Protein AF-A0ABD8B3I4-F1 (afdb_monomer_lite)

Secondary structure (DSSP, 8-state):
-PPEEEEEETTEEEEEETTS-EEEEESSHHHHHHHHHHHHHHHHHHHHHHHHHHHHHHHHSPEEGGG--GGG-SEEEE-SS--SPPEEE-TTSTT--S---EEEEPPPP----------

Sequence (119 aa):
MSKWKYTNNDGKHIINNERGVLIAMVCDEDIAIRIVAERQENERLRKDLEEVQTAYNNLQTPKPIDEWHEDDGYVLWFQIPVWEPPYCGTPLDSDWPGYHTHWTPLPALRQEEEGNQNE

Foldseek 3Di:
DWQWDWDADPQWTFIATPVRHTDDIDNDDVVSVVVNVVVVVVVVVVVVVVVVVVLVCLQVDWDFPVPDDCVLFWWWFAAPVHDDGTDTGDCPDPPRPPRTTTTGRDDDDDDDDPPPPDD

Organism: Paenibacillus amylolyticus (NCBI:txid1451)

pLDDT: mean 91.65, std 10.71, range [47.12, 98.06]

Radius of gyration: 25.12 Å; chains: 1; bounding box: 54×45×65 Å

Structure (mmCIF, N/CA/C/O backbone):
data_AF-A0ABD8B3I4-F1
#
_entry.id   AF-A0ABD8B3I4-F1
#
loop_
_atom_site.group_PDB
_atom_site.id
_atom_site.type_symbol
_atom_site.label_atom_id
_atom_site.label_alt_id
_atom_site.label_comp_id
_atom_site.label_asym_id
_atom_site.label_entity_id
_atom_site.label_seq_id
_atom_site.pdbx_PDB_ins_code
_atom_site.Cartn_x
_atom_site.Cartn_y
_atom_site.Cartn_z
_atom_site.occupancy
_atom_site.B_iso_or_equiv
_atom_site.auth_seq_id
_atom_site.auth_comp_id
_atom_site.auth_asym_id
_atom_site.auth_atom_id
_atom_site.pdbx_PDB_model_num
ATOM 1 N N . MET A 1 1 ? 9.236 6.403 -13.749 1.00 59.59 1 MET A N 1
ATOM 2 C CA . MET A 1 1 ? 10.653 6.481 -14.186 1.00 59.59 1 MET A CA 1
ATOM 3 C C . MET A 1 1 ? 10.693 6.382 -15.705 1.00 59.59 1 MET A C 1
ATOM 5 O O . MET A 1 1 ? 9.790 5.765 -16.252 1.00 59.59 1 MET A O 1
ATOM 9 N N . SER A 1 2 ? 11.668 7.006 -16.380 1.00 73.88 2 SER A N 1
ATOM 10 C CA . SER A 1 2 ? 11.718 6.993 -17.851 1.00 73.88 2 SER A CA 1
ATOM 11 C C . SER A 1 2 ? 12.174 5.651 -18.413 1.00 73.88 2 SER A C 1
ATOM 13 O O . SER A 1 2 ? 13.234 5.156 -18.031 1.00 73.88 2 SER A O 1
ATOM 15 N N . LYS A 1 3 ? 11.434 5.130 -19.396 1.00 88.88 3 LYS A N 1
ATOM 16 C CA . LYS A 1 3 ? 11.743 3.871 -20.086 1.00 88.88 3 LYS A CA 1
ATOM 17 C C . LYS A 1 3 ? 13.053 3.972 -20.870 1.00 88.88 3 LYS A C 1
ATOM 19 O O . LYS A 1 3 ? 13.285 4.967 -21.557 1.00 88.88 3 LYS A O 1
ATOM 24 N N . TRP A 1 4 ? 13.903 2.949 -20.793 1.00 94.25 4 TRP A N 1
ATOM 25 C CA . TRP A 1 4 ? 15.147 2.881 -21.571 1.00 94.25 4 TRP A CA 1
ATOM 26 C C . TRP A 1 4 ? 14.919 2.156 -22.899 1.00 94.25 4 TRP A C 1
ATOM 28 O O . TRP A 1 4 ? 14.138 1.204 -22.975 1.00 94.25 4 TRP A O 1
ATOM 38 N N . LYS A 1 5 ? 15.581 2.630 -23.954 1.00 94.50 5 LYS A N 1
ATOM 39 C CA . LYS A 1 5 ? 15.494 2.105 -25.317 1.00 94.50 5 LYS A CA 1
ATOM 40 C C . LYS A 1 5 ? 16.890 1.939 -25.893 1.00 94.50 5 LYS A C 1
ATOM 42 O O . LYS A 1 5 ? 17.678 2.881 -25.882 1.00 94.50 5 LYS A O 1
ATOM 47 N N . TYR A 1 6 ? 17.153 0.754 -26.419 1.00 95.06 6 TYR A N 1
ATOM 48 C CA . TYR A 1 6 ? 18.359 0.457 -27.173 1.00 95.06 6 TYR A CA 1
ATOM 49 C C . TYR A 1 6 ? 18.161 0.791 -28.660 1.00 95.06 6 TYR A C 1
ATOM 51 O O . TYR A 1 6 ? 17.089 0.559 -29.220 1.00 95.06 6 TYR A O 1
ATOM 59 N N . THR A 1 7 ? 19.201 1.337 -29.283 1.00 94.94 7 THR A N 1
ATOM 60 C CA . THR A 1 7 ? 19.312 1.586 -30.723 1.00 94.94 7 THR A CA 1
ATOM 61 C C . THR A 1 7 ? 20.729 1.270 -31.194 1.00 94.94 7 THR A C 1
ATOM 63 O O . THR A 1 7 ? 21.692 1.666 -30.534 1.00 94.94 7 THR A O 1
ATOM 66 N N . ASN A 1 8 ? 20.860 0.628 -32.354 1.00 93.94 8 ASN A N 1
ATOM 67 C CA . ASN A 1 8 ? 22.133 0.488 -33.059 1.00 93.94 8 ASN A CA 1
ATOM 68 C C . ASN A 1 8 ? 22.254 1.604 -34.105 1.00 93.94 8 ASN A C 1
ATOM 70 O O . ASN A 1 8 ? 21.352 1.769 -34.926 1.00 93.94 8 ASN A O 1
ATOM 74 N N . ASN A 1 9 ? 23.336 2.378 -34.056 1.00 91.12 9 ASN A N 1
ATOM 75 C CA . ASN A 1 9 ? 23.629 3.428 -35.028 1.00 91.12 9 ASN A CA 1
ATOM 76 C C . ASN A 1 9 ? 25.046 3.238 -35.582 1.00 91.12 9 ASN A C 1
ATOM 78 O O . ASN A 1 9 ? 26.019 3.565 -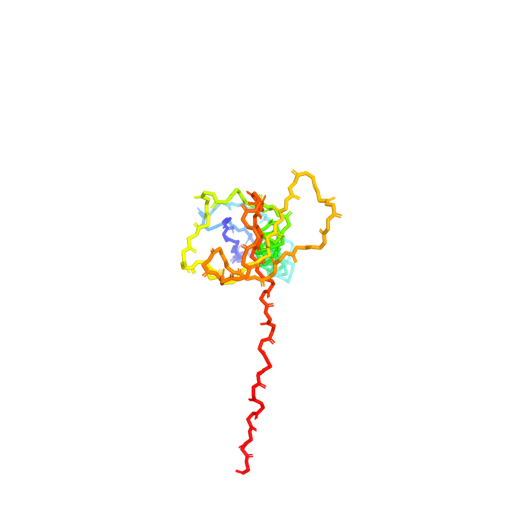34.904 1.00 91.12 9 ASN A O 1
ATOM 82 N N . ASP A 1 10 ? 25.165 2.684 -36.787 1.00 90.12 10 ASP A N 1
ATOM 83 C CA . ASP A 1 10 ? 26.446 2.420 -37.455 1.00 90.12 10 ASP A CA 1
ATOM 84 C C . ASP A 1 10 ? 27.452 1.636 -36.584 1.00 90.12 10 ASP A C 1
ATOM 86 O O . ASP A 1 10 ? 28.625 1.996 -36.468 1.00 90.12 10 ASP A O 1
ATOM 90 N N . GLY A 1 11 ? 26.986 0.574 -35.913 1.00 87.25 11 GLY A N 1
ATOM 91 C CA . GLY A 1 11 ? 27.812 -0.258 -35.026 1.00 87.25 11 GLY A CA 1
ATOM 92 C C . GLY A 1 11 ? 28.018 0.329 -33.627 1.00 87.25 11 GLY A C 1
ATOM 93 O O . GLY A 1 11 ? 28.751 -0.232 -32.817 1.00 87.25 11 GLY A O 1
ATOM 94 N N . LYS A 1 12 ? 27.374 1.460 -33.318 1.00 92.12 12 LYS A N 1
ATOM 95 C CA . LYS A 1 12 ? 27.335 2.043 -31.974 1.00 92.12 12 LYS A CA 1
ATOM 96 C C . LYS A 1 12 ? 26.081 1.572 -31.255 1.00 92.12 12 LYS A C 1
ATOM 98 O O . LYS A 1 12 ? 24.970 1.914 -31.660 1.00 92.12 12 LYS A O 1
ATOM 103 N N . HIS A 1 13 ? 26.258 0.849 -30.155 1.00 95.88 13 HIS A N 1
ATOM 104 C CA . HIS A 1 13 ? 25.152 0.381 -29.326 1.00 95.88 13 HIS A CA 1
ATOM 105 C C . HIS A 1 13 ? 24.796 1.443 -28.287 1.00 95.88 13 HIS A C 1
ATOM 107 O O . HIS A 1 13 ? 25.542 1.688 -27.339 1.00 95.88 13 HIS A O 1
ATOM 113 N N . ILE A 1 14 ? 23.670 2.119 -28.497 1.00 96.31 14 ILE A N 1
ATOM 114 C CA . ILE A 1 14 ? 23.264 3.304 -27.741 1.00 96.31 14 ILE A CA 1
ATOM 115 C C . ILE A 1 14 ? 22.014 2.983 -26.926 1.00 96.31 14 ILE A C 1
ATOM 117 O O . ILE A 1 14 ? 21.044 2.448 -27.456 1.00 96.31 14 ILE A O 1
ATOM 121 N N . ILE A 1 15 ? 22.015 3.362 -25.651 1.00 96.31 15 ILE A N 1
ATOM 122 C CA . ILE A 1 15 ? 20.849 3.310 -24.771 1.00 96.31 15 ILE A CA 1
ATOM 123 C C . ILE A 1 15 ? 20.427 4.742 -24.466 1.00 96.31 15 ILE A C 1
ATOM 125 O O . ILE A 1 15 ? 21.193 5.520 -23.896 1.00 96.31 15 ILE A O 1
ATOM 129 N N . ASN A 1 16 ? 19.189 5.075 -24.811 1.00 95.56 16 ASN A N 1
ATOM 130 C CA . ASN A 1 16 ? 18.568 6.360 -24.517 1.00 95.56 16 ASN A CA 1
ATOM 131 C C . ASN A 1 16 ? 17.396 6.175 -23.553 1.00 95.56 16 ASN A C 1
ATOM 133 O O . ASN A 1 16 ? 16.798 5.100 -23.483 1.00 95.56 16 ASN A O 1
ATOM 137 N N . ASN A 1 17 ? 17.009 7.231 -22.845 1.00 92.94 17 ASN A N 1
ATOM 138 C CA . ASN A 1 17 ? 15.705 7.258 -22.189 1.00 92.94 17 ASN A CA 1
ATOM 139 C C . ASN A 1 17 ? 14.583 7.579 -23.195 1.00 92.94 17 ASN A C 1
ATOM 141 O O . ASN A 1 17 ? 14.821 7.890 -24.362 1.00 92.94 17 ASN A O 1
ATOM 145 N N . GLU A 1 18 ? 13.335 7.539 -22.737 1.00 88.75 18 GLU A N 1
ATOM 146 C CA . GLU A 1 18 ? 12.147 7.797 -23.560 1.00 88.75 18 GLU A CA 1
ATOM 147 C C . GLU A 1 18 ? 12.098 9.194 -24.195 1.00 88.75 18 GLU A C 1
ATOM 149 O O . GLU A 1 18 ? 11.407 9.381 -25.193 1.00 88.75 18 GLU A O 1
ATOM 154 N N . ARG A 1 19 ? 12.858 10.152 -23.648 1.00 91.44 19 ARG A N 1
ATOM 155 C CA . ARG A 1 19 ? 13.002 11.519 -24.168 1.00 91.44 19 ARG A CA 1
ATOM 156 C C . ARG A 1 19 ? 14.126 11.643 -25.203 1.00 91.44 19 ARG A C 1
ATOM 158 O O . ARG A 1 19 ? 14.382 12.745 -25.674 1.00 91.44 19 ARG A O 1
ATOM 165 N N . GLY A 1 20 ? 14.806 10.544 -25.535 1.00 90.12 20 GLY A N 1
ATOM 166 C CA . GLY A 1 20 ? 15.926 10.522 -26.476 1.00 90.12 20 GLY A CA 1
ATOM 167 C C . GLY A 1 20 ? 17.255 11.002 -25.887 1.00 90.12 20 GLY A C 1
ATOM 168 O O . GLY A 1 20 ? 18.187 11.258 -26.641 1.00 90.12 20 GLY A O 1
ATOM 169 N N . VAL A 1 21 ? 17.364 11.139 -24.561 1.00 93.50 21 VAL A N 1
ATOM 170 C CA . VAL A 1 21 ? 18.623 11.521 -23.904 1.00 93.50 21 VAL A CA 1
ATOM 171 C C . VAL A 1 21 ? 19.510 10.291 -23.748 1.00 93.50 21 VAL A C 1
ATOM 173 O O . VAL A 1 21 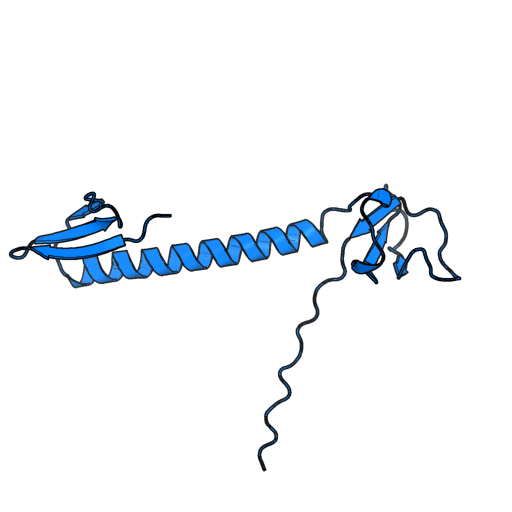? 19.045 9.265 -23.245 1.00 93.50 21 VAL A O 1
ATOM 176 N N . LEU A 1 22 ? 20.782 10.426 -24.128 1.00 94.25 22 LEU A N 1
ATOM 177 C CA . LEU A 1 22 ? 21.801 9.391 -23.979 1.00 94.25 22 LEU A CA 1
ATOM 178 C C . LEU A 1 22 ? 21.983 9.004 -22.508 1.00 94.25 22 LEU A C 1
ATOM 180 O O . LEU A 1 22 ? 22.288 9.848 -21.669 1.00 94.25 22 LEU A O 1
ATOM 184 N N . ILE A 1 23 ? 21.820 7.715 -22.219 1.00 94.44 23 ILE A N 1
ATOM 185 C CA . ILE A 1 23 ? 22.083 7.112 -20.909 1.00 94.44 23 ILE A CA 1
ATOM 186 C C . ILE A 1 23 ? 23.439 6.416 -20.919 1.00 94.44 23 ILE A C 1
ATOM 188 O O . ILE A 1 23 ? 24.243 6.614 -20.013 1.00 94.44 23 ILE A O 1
ATOM 192 N N . ALA A 1 24 ? 23.690 5.604 -21.946 1.00 95.06 24 ALA A N 1
ATOM 193 C CA . ALA A 1 24 ? 24.927 4.852 -22.084 1.00 95.06 24 ALA A CA 1
ATOM 194 C C . ALA A 1 24 ? 25.221 4.524 -23.551 1.00 95.06 24 ALA A C 1
ATOM 196 O O . ALA A 1 24 ? 24.316 4.429 -24.381 1.00 95.06 24 ALA A O 1
ATOM 197 N N . MET A 1 25 ? 26.498 4.298 -23.843 1.00 95.69 25 MET A N 1
ATOM 198 C CA . MET A 1 25 ? 26.973 3.685 -25.078 1.00 95.69 25 MET A CA 1
ATOM 199 C C . MET A 1 25 ? 27.795 2.457 -24.686 1.00 95.69 25 MET A C 1
ATOM 201 O O . MET A 1 25 ? 28.652 2.556 -23.808 1.00 95.69 25 MET A O 1
ATOM 205 N N . VAL A 1 26 ? 27.502 1.305 -25.282 1.00 95.56 26 VAL A N 1
ATOM 206 C CA . VAL A 1 26 ? 28.064 0.005 -24.881 1.00 95.56 26 VAL A CA 1
ATOM 207 C C . VAL A 1 26 ? 28.778 -0.682 -26.044 1.00 95.56 26 VAL A C 1
ATOM 209 O O . VAL A 1 26 ? 28.651 -0.262 -27.194 1.00 95.56 26 VAL A O 1
ATOM 212 N N . CYS A 1 27 ? 29.594 -1.690 -25.730 1.00 90.88 27 CYS A N 1
ATOM 213 C CA . CYS A 1 27 ? 30.503 -2.315 -26.693 1.00 90.88 27 CYS A CA 1
ATOM 214 C C . CYS A 1 27 ? 29.838 -3.321 -27.638 1.00 90.88 27 CYS A C 1
ATOM 216 O O . CYS A 1 27 ? 30.367 -3.529 -28.724 1.00 90.88 27 CYS A O 1
ATOM 218 N N . ASP A 1 28 ? 28.701 -3.903 -27.259 1.00 94.12 28 ASP A N 1
ATOM 219 C CA . ASP A 1 28 ? 27.966 -4.863 -28.083 1.00 94.12 28 ASP A CA 1
ATOM 220 C C . ASP A 1 28 ? 26.457 -4.846 -27.786 1.00 94.12 28 ASP A C 1
ATOM 222 O O . ASP A 1 28 ? 25.977 -4.241 -26.818 1.00 94.12 28 ASP A O 1
ATOM 226 N N . GLU A 1 29 ? 25.708 -5.490 -28.677 1.00 94.69 29 GLU A N 1
ATOM 227 C CA . GLU A 1 29 ? 24.251 -5.572 -28.651 1.00 94.69 29 GLU A CA 1
ATOM 228 C C . GLU A 1 29 ? 23.715 -6.372 -27.463 1.00 94.69 29 GLU A C 1
ATOM 230 O O . GLU A 1 29 ? 22.748 -5.942 -26.830 1.00 94.69 29 GLU A O 1
ATOM 235 N N . ASP A 1 30 ? 24.353 -7.489 -27.119 1.00 95.44 30 ASP A N 1
ATOM 236 C CA . ASP A 1 30 ? 23.889 -8.378 -26.053 1.00 95.44 30 ASP A CA 1
ATOM 237 C C . ASP A 1 30 ? 23.924 -7.666 -24.698 1.00 95.44 30 ASP A C 1
ATOM 239 O O . ASP A 1 30 ? 22.975 -7.740 -23.908 1.00 95.44 30 ASP A O 1
ATOM 243 N N . ILE A 1 31 ? 24.983 -6.893 -24.448 1.00 94.50 31 ILE A N 1
ATOM 244 C CA . ILE A 1 31 ? 25.084 -6.034 -23.269 1.00 94.50 31 ILE A CA 1
ATOM 245 C C . ILE A 1 31 ? 23.981 -4.976 -23.277 1.00 94.50 31 ILE A C 1
ATOM 247 O O . ILE A 1 31 ? 23.368 -4.734 -22.233 1.00 94.50 31 ILE A O 1
ATOM 251 N N . ALA A 1 32 ? 23.698 -4.354 -24.424 1.00 94.88 32 ALA A N 1
ATOM 252 C CA . ALA A 1 32 ? 22.660 -3.333 -24.517 1.00 94.88 32 ALA A CA 1
ATOM 253 C C . ALA A 1 32 ? 21.269 -3.898 -24.193 1.00 94.88 32 ALA A C 1
ATOM 255 O O . ALA A 1 32 ? 20.528 -3.310 -23.399 1.00 94.88 32 ALA A O 1
ATOM 256 N N . ILE A 1 33 ? 20.937 -5.057 -24.768 1.00 93.69 33 ILE A N 1
ATOM 257 C CA . ILE A 1 33 ? 19.672 -5.762 -24.542 1.00 93.69 33 ILE A CA 1
ATOM 258 C C . ILE A 1 33 ? 19.547 -6.153 -23.071 1.00 93.69 33 ILE A C 1
ATOM 260 O O . ILE A 1 33 ? 18.519 -5.864 -22.454 1.00 93.69 33 ILE A O 1
ATOM 264 N N . ARG A 1 34 ? 20.599 -6.739 -22.483 1.00 95.94 34 ARG A N 1
ATOM 265 C CA . ARG A 1 34 ? 20.597 -7.140 -21.073 1.00 95.94 34 ARG A CA 1
ATOM 266 C C . ARG A 1 34 ? 20.371 -5.950 -20.146 1.00 95.94 34 ARG A C 1
ATOM 268 O O . ARG A 1 34 ? 19.506 -6.029 -19.282 1.00 95.94 34 ARG A O 1
ATOM 275 N N . ILE A 1 35 ? 21.077 -4.835 -20.352 1.00 94.88 35 ILE A N 1
ATOM 276 C CA . ILE A 1 35 ? 20.915 -3.628 -19.524 1.00 94.88 35 ILE A CA 1
ATOM 277 C C . ILE A 1 35 ? 19.478 -3.103 -19.591 1.00 94.88 35 ILE A C 1
ATOM 279 O O . ILE A 1 35 ? 18.898 -2.750 -18.564 1.00 94.88 35 ILE A O 1
ATOM 283 N N . VAL A 1 36 ? 18.885 -3.040 -20.787 1.00 94.81 36 VAL A N 1
ATOM 284 C CA . VAL A 1 36 ? 17.504 -2.562 -20.948 1.00 94.81 36 VAL A CA 1
ATOM 285 C C . VAL A 1 36 ? 16.506 -3.522 -20.291 1.00 94.81 36 VAL A C 1
ATOM 287 O O . VAL A 1 36 ? 15.585 -3.055 -19.619 1.00 94.81 36 VAL A O 1
ATOM 290 N N . ALA A 1 37 ? 16.691 -4.835 -20.440 1.00 93.62 37 ALA A N 1
ATOM 291 C CA . ALA A 1 37 ? 15.825 -5.847 -19.836 1.00 93.62 37 ALA A CA 1
ATOM 292 C C . ALA A 1 37 ? 15.920 -5.851 -18.301 1.00 93.62 37 ALA A C 1
ATOM 294 O O . ALA A 1 37 ? 14.902 -5.743 -17.620 1.00 93.62 37 ALA A O 1
ATOM 295 N N . GLU A 1 38 ? 17.135 -5.878 -17.746 1.00 95.06 38 GLU A N 1
ATOM 296 C CA . GLU A 1 38 ? 17.374 -5.782 -16.301 1.00 95.06 38 GLU A CA 1
ATOM 297 C C . GLU A 1 38 ? 16.797 -4.490 -15.731 1.00 95.06 38 GLU A C 1
ATOM 299 O O . GLU A 1 38 ? 16.257 -4.472 -14.624 1.00 95.06 38 GLU A O 1
ATOM 304 N N . ARG A 1 39 ? 16.881 -3.383 -16.476 1.00 93.62 39 ARG A N 1
ATOM 305 C CA . ARG A 1 39 ? 16.287 -2.123 -16.042 1.00 93.62 39 ARG A CA 1
ATOM 306 C C . ARG A 1 39 ? 14.767 -2.221 -15.928 1.00 93.62 39 ARG A C 1
ATOM 308 O O . ARG A 1 39 ? 14.226 -1.747 -14.932 1.00 93.62 39 ARG A O 1
ATOM 315 N N . GLN A 1 40 ? 14.102 -2.809 -16.920 1.00 92.31 40 GLN A N 1
ATOM 316 C CA . GLN A 1 40 ? 12.647 -2.987 -16.914 1.00 92.31 40 GLN A CA 1
ATOM 317 C C . GLN A 1 40 ? 12.200 -3.903 -15.773 1.00 92.31 40 GLN A C 1
ATOM 319 O O . GLN A 1 40 ? 11.263 -3.564 -15.052 1.00 92.31 40 GLN A O 1
ATOM 324 N N . GLU A 1 41 ? 12.905 -5.013 -15.551 1.00 95.12 41 GLU A N 1
ATOM 325 C CA . GLU A 1 41 ? 12.585 -5.925 -14.451 1.00 95.12 41 GLU A CA 1
ATOM 326 C C . GLU A 1 41 ? 12.809 -5.266 -13.087 1.00 95.12 41 GLU A C 1
ATOM 328 O O . GLU A 1 41 ? 11.952 -5.344 -12.214 1.00 95.12 41 GLU A O 1
ATOM 333 N N . ASN A 1 42 ? 13.900 -4.519 -12.907 1.00 95.25 42 ASN A N 1
ATOM 334 C CA . ASN A 1 42 ? 14.127 -3.761 -11.676 1.00 95.25 42 ASN A CA 1
ATOM 335 C C . ASN A 1 42 ? 13.041 -2.707 -11.420 1.00 95.25 42 ASN A C 1
ATOM 337 O O . ASN A 1 42 ? 12.730 -2.404 -10.270 1.00 95.25 42 ASN A O 1
ATOM 341 N N . GLU A 1 43 ? 12.487 -2.098 -12.469 1.00 93.38 43 GLU A N 1
ATOM 342 C CA . GLU A 1 43 ? 11.366 -1.165 -12.334 1.00 93.38 43 GLU A CA 1
ATOM 343 C C . GLU A 1 43 ? 10.086 -1.880 -11.907 1.00 93.38 43 GLU A C 1
ATOM 345 O O . GLU A 1 43 ? 9.394 -1.385 -11.017 1.00 93.38 43 GLU A O 1
ATOM 350 N N . ARG A 1 44 ? 9.813 -3.059 -12.470 1.00 93.88 44 ARG A N 1
ATOM 351 C CA . ARG A 1 44 ? 8.703 -3.911 -12.039 1.00 93.88 44 ARG A CA 1
ATOM 352 C C . ARG A 1 44 ? 8.862 -4.340 -10.580 1.00 93.88 44 ARG A C 1
ATOM 354 O O . ARG A 1 44 ? 7.983 -4.059 -9.779 1.00 93.88 44 ARG A O 1
ATOM 361 N N . LEU A 1 45 ? 10.005 -4.918 -10.212 1.00 96.19 45 LEU A N 1
ATOM 362 C CA . LEU A 1 45 ? 10.276 -5.368 -8.843 1.00 96.19 45 LEU A CA 1
ATOM 363 C C . LEU A 1 45 ? 10.170 -4.232 -7.822 1.00 96.19 45 LEU A C 1
ATOM 365 O O . LEU A 1 45 ? 9.710 -4.451 -6.707 1.00 96.19 45 LEU A O 1
ATOM 369 N N . ARG A 1 46 ? 10.573 -3.009 -8.187 1.00 95.50 46 ARG A N 1
ATOM 370 C CA . ARG A 1 46 ? 10.382 -1.835 -7.323 1.00 95.50 46 ARG A CA 1
ATOM 371 C C . ARG A 1 46 ? 8.912 -1.503 -7.102 1.00 95.50 46 ARG A C 1
ATOM 373 O O . ARG A 1 46 ? 8.559 -1.175 -5.977 1.00 95.50 46 ARG A O 1
ATOM 380 N N . LYS A 1 47 ? 8.087 -1.576 -8.149 1.00 96.06 47 LYS A N 1
ATOM 381 C CA . LYS A 1 47 ? 6.640 -1.357 -8.043 1.00 96.06 47 LYS A CA 1
ATOM 382 C C . LYS A 1 47 ? 6.002 -2.419 -7.150 1.00 96.06 47 LYS A C 1
ATOM 384 O O . LYS A 1 47 ? 5.296 -2.071 -6.213 1.00 96.06 47 LYS A O 1
ATOM 389 N N . ASP A 1 48 ? 6.336 -3.686 -7.383 1.00 96.19 48 ASP A N 1
ATOM 390 C CA . ASP A 1 48 ? 5.843 -4.806 -6.579 1.00 96.19 48 ASP A CA 1
ATOM 391 C C . ASP A 1 48 ? 6.268 -4.647 -5.104 1.00 96.19 48 ASP A C 1
ATOM 393 O O . ASP A 1 48 ? 5.468 -4.837 -4.190 1.00 96.19 48 ASP A O 1
ATOM 397 N N . LEU A 1 49 ? 7.513 -4.224 -4.852 1.00 96.75 49 LEU A N 1
ATOM 398 C CA . LEU A 1 49 ? 8.011 -3.948 -3.503 1.00 96.75 49 LEU A CA 1
ATOM 399 C C . LEU A 1 49 ? 7.268 -2.786 -2.828 1.00 96.75 49 LEU A C 1
ATOM 401 O O . LEU A 1 49 ? 6.965 -2.872 -1.641 1.00 96.75 49 LEU A O 1
ATOM 405 N N . GLU A 1 50 ? 6.979 -1.708 -3.558 1.00 97.00 50 GLU A N 1
ATOM 406 C CA . GLU A 1 50 ? 6.220 -0.560 -3.048 1.00 97.00 50 GLU A CA 1
ATOM 407 C C . GLU A 1 50 ? 4.779 -0.946 -2.688 1.00 97.00 50 GLU A C 1
ATOM 409 O O . GLU A 1 50 ? 4.280 -0.551 -1.631 1.00 97.00 50 GLU A O 1
ATOM 414 N N . GLU A 1 51 ? 4.131 -1.771 -3.510 1.00 95.12 51 GLU A N 1
ATOM 415 C CA . GLU A 1 51 ? 2.795 -2.307 -3.233 1.00 95.12 51 GLU A CA 1
A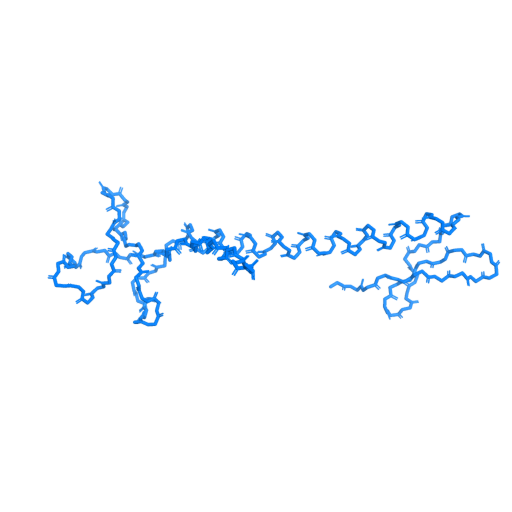TOM 416 C C . GLU A 1 51 ? 2.796 -3.190 -1.977 1.00 95.12 51 GLU A C 1
ATOM 418 O O . GLU A 1 51 ? 1.981 -2.984 -1.074 1.00 95.12 51 GLU A O 1
ATOM 423 N N . VAL A 1 52 ? 3.761 -4.109 -1.862 1.00 94.56 52 VAL A N 1
ATOM 424 C CA . VAL A 1 52 ? 3.933 -4.961 -0.673 1.00 94.56 52 VAL A CA 1
ATOM 425 C C . VAL A 1 52 ? 4.203 -4.123 0.575 1.00 94.56 52 VAL A C 1
ATOM 427 O O . VAL A 1 52 ? 3.590 -4.359 1.616 1.00 94.56 52 VAL A O 1
ATOM 430 N N . GLN A 1 53 ? 5.081 -3.123 0.486 1.00 96.62 53 GLN A N 1
ATOM 431 C CA . GLN A 1 53 ? 5.392 -2.239 1.609 1.00 96.62 53 GLN A CA 1
ATOM 432 C C . GLN A 1 53 ? 4.169 -1.426 2.042 1.00 96.62 53 GLN A C 1
ATOM 434 O O . GLN A 1 53 ? 3.934 -1.258 3.238 1.00 96.62 53 GLN A O 1
ATOM 439 N N . THR A 1 54 ? 3.378 -0.942 1.085 1.00 95.75 54 THR A N 1
ATOM 440 C CA . THR A 1 54 ? 2.145 -0.193 1.353 1.00 95.75 54 THR A CA 1
ATOM 441 C C . THR A 1 54 ? 1.116 -1.073 2.056 1.00 95.75 54 THR A C 1
ATOM 443 O O . THR A 1 54 ? 0.579 -0.678 3.091 1.00 95.75 54 THR A O 1
ATOM 446 N N . ALA A 1 55 ? 0.888 -2.291 1.555 1.00 92.69 55 ALA A N 1
ATOM 447 C CA . ALA A 1 55 ? -0.010 -3.255 2.184 1.00 92.69 55 ALA A CA 1
ATOM 448 C C . ALA A 1 55 ? 0.447 -3.618 3.606 1.00 92.69 55 ALA A C 1
ATOM 450 O O . ALA A 1 55 ? -0.356 -3.612 4.538 1.00 92.69 55 ALA A O 1
ATOM 451 N N . TYR A 1 56 ? 1.746 -3.861 3.794 1.00 95.31 56 TYR A N 1
ATOM 452 C CA . TYR A 1 56 ? 2.329 -4.146 5.102 1.00 95.31 56 TYR A CA 1
ATOM 453 C C . TYR A 1 56 ? 2.149 -2.982 6.085 1.00 95.31 56 TYR A C 1
ATOM 455 O O . TYR A 1 56 ? 1.690 -3.188 7.207 1.00 95.31 56 TYR A O 1
ATOM 463 N N . ASN A 1 57 ? 2.441 -1.750 5.661 1.00 95.81 57 ASN A N 1
ATOM 464 C CA . ASN A 1 57 ? 2.270 -0.565 6.502 1.00 95.81 57 ASN A CA 1
ATOM 465 C C . ASN A 1 57 ? 0.808 -0.359 6.908 1.00 95.81 57 ASN A C 1
ATOM 467 O O . ASN A 1 57 ? 0.543 -0.028 8.062 1.00 95.81 57 ASN A O 1
ATOM 471 N N . ASN A 1 58 ? -0.133 -0.592 5.990 1.00 94.38 58 ASN A N 1
ATOM 472 C CA . ASN A 1 58 ? -1.566 -0.493 6.267 1.00 94.38 58 ASN A CA 1
ATOM 473 C C . ASN A 1 58 ? -2.020 -1.524 7.318 1.00 94.38 58 ASN A C 1
ATOM 475 O O . ASN A 1 58 ? -2.862 -1.207 8.147 1.00 94.38 58 ASN A O 1
ATOM 479 N N . LEU A 1 59 ? -1.433 -2.727 7.332 1.00 95.38 59 LEU A N 1
ATOM 480 C CA . LEU A 1 59 ? -1.713 -3.758 8.342 1.00 95.38 59 LEU A CA 1
ATOM 481 C C . LEU A 1 59 ? -1.054 -3.481 9.703 1.00 95.38 59 LEU A C 1
ATOM 483 O O . LEU A 1 59 ? -1.551 -3.949 10.725 1.00 95.38 59 LEU A O 1
ATOM 487 N N . GLN A 1 60 ? 0.072 -2.760 9.728 1.00 94.06 60 GLN A N 1
ATOM 488 C CA . GLN A 1 60 ? 0.858 -2.523 10.947 1.00 94.06 60 GLN A CA 1
ATOM 489 C C . GLN A 1 60 ? 0.630 -1.171 11.614 1.00 94.06 60 GLN A C 1
ATOM 491 O O . GLN A 1 60 ? 1.108 -0.974 12.730 1.00 94.06 60 GLN A O 1
ATOM 496 N N . THR A 1 61 ? -0.058 -0.244 10.953 1.00 95.94 61 THR A N 1
ATOM 497 C CA . THR A 1 61 ? -0.272 1.114 11.463 1.00 95.94 61 THR A CA 1
ATOM 498 C C . THR A 1 61 ? -1.723 1.261 11.907 1.00 95.94 61 THR A C 1
ATOM 500 O O . THR A 1 61 ? -2.591 1.405 11.045 1.00 95.94 61 THR A O 1
ATOM 503 N N . PRO A 1 62 ? -2.013 1.223 13.222 1.00 96.06 62 PRO A N 1
ATOM 504 C CA . PRO A 1 62 ? -3.367 1.421 13.713 1.00 96.06 62 PRO A CA 1
ATOM 505 C C . PRO A 1 62 ? -3.871 2.820 13.364 1.00 96.06 62 PRO A C 1
ATOM 507 O O . PRO A 1 62 ? -3.204 3.817 13.646 1.00 96.06 62 PRO A O 1
ATOM 510 N N . LYS A 1 63 ? -5.059 2.884 12.773 1.00 97.69 63 LYS A N 1
ATOM 511 C CA . LYS A 1 63 ? -5.784 4.115 12.459 1.00 97.69 63 LYS A CA 1
ATOM 512 C C . LYS A 1 63 ? -6.725 4.464 13.612 1.00 97.69 63 LYS A C 1
ATOM 514 O O . LYS A 1 63 ? -7.245 3.540 14.235 1.00 97.69 63 LYS A O 1
ATOM 519 N N . PRO A 1 64 ? -6.956 5.746 13.932 1.00 97.75 64 PRO A N 1
ATOM 520 C CA . PRO A 1 64 ? -7.951 6.147 14.926 1.00 97.75 64 PRO A CA 1
ATOM 521 C C . PRO A 1 64 ? -9.361 5.641 14.584 1.00 97.75 64 PRO A C 1
ATOM 523 O O . PRO A 1 64 ? -9.705 5.494 13.412 1.00 97.75 64 PRO A O 1
ATOM 526 N N . ILE A 1 65 ? -10.201 5.426 15.602 1.00 97.00 65 ILE A N 1
ATOM 527 C CA . ILE A 1 65 ? -11.604 5.001 15.430 1.00 97.00 65 ILE A CA 1
ATOM 528 C C . ILE A 1 65 ? -12.414 5.932 14.515 1.00 97.00 65 ILE A C 1
ATOM 530 O O . ILE A 1 65 ? -13.239 5.448 13.751 1.00 97.00 65 ILE A O 1
ATOM 534 N N . ASP A 1 66 ? -12.127 7.237 14.526 1.00 97.50 66 ASP A N 1
ATOM 535 C CA . ASP A 1 66 ? -12.818 8.233 13.693 1.00 97.50 66 ASP A CA 1
ATOM 536 C C . ASP A 1 66 ? -12.536 8.072 12.185 1.00 97.50 66 ASP A C 1
ATOM 538 O O . ASP A 1 66 ? -13.260 8.630 11.361 1.00 97.50 66 ASP A O 1
ATOM 542 N N . GLU A 1 67 ? -11.492 7.320 11.813 1.00 97.94 67 GLU A N 1
ATOM 543 C CA . GLU A 1 67 ? -11.181 6.980 10.418 1.00 97.94 67 GLU A CA 1
ATOM 544 C C . GLU A 1 67 ? -11.867 5.691 9.946 1.00 97.94 67 GLU A C 1
ATOM 546 O O . GLU A 1 67 ? -11.750 5.352 8.772 1.00 97.94 67 GLU A O 1
ATOM 551 N N . TRP A 1 68 ? -12.539 4.947 10.832 1.00 97.94 68 TRP A N 1
ATOM 552 C CA . TRP A 1 68 ? -13.293 3.758 10.435 1.00 97.94 68 TRP A CA 1
ATOM 553 C C . TRP A 1 68 ? -14.659 4.142 9.869 1.00 97.94 68 TRP A C 1
ATOM 555 O O . TRP A 1 68 ? -15.377 4.983 10.426 1.00 97.94 68 TRP A O 1
ATOM 565 N N . HIS A 1 69 ? -15.054 3.470 8.795 1.00 96.94 69 HIS A N 1
ATOM 566 C CA . HIS A 1 69 ? -16.366 3.592 8.179 1.00 96.94 69 HIS A CA 1
ATOM 567 C C . HIS A 1 69 ? -16.999 2.209 7.974 1.00 96.94 69 HIS A C 1
ATOM 569 O O . HIS A 1 69 ? -16.306 1.200 7.901 1.00 96.94 69 HIS A O 1
ATOM 575 N N . GLU A 1 70 ? -18.330 2.150 7.843 1.00 96.38 70 GLU A N 1
ATOM 576 C CA . GLU A 1 70 ? -19.047 0.879 7.625 1.00 96.38 70 GLU A CA 1
ATOM 577 C C . GLU A 1 70 ? -18.532 0.113 6.389 1.00 96.38 70 GLU A C 1
ATOM 579 O O . GLU A 1 70 ? -18.513 -1.117 6.391 1.00 96.38 70 GLU A O 1
ATOM 584 N N . ASP A 1 71 ? -18.042 0.837 5.376 1.00 96.25 71 ASP A N 1
ATOM 585 C CA . ASP A 1 71 ? -17.453 0.279 4.152 1.00 96.25 71 ASP A CA 1
ATOM 586 C C . ASP A 1 71 ? -16.109 -0.440 4.383 1.00 96.25 71 ASP A C 1
ATOM 588 O O . ASP A 1 71 ? -15.728 -1.293 3.579 1.00 96.25 71 ASP A O 1
ATOM 592 N N . ASP A 1 72 ? -15.394 -0.143 5.475 1.00 95.25 72 ASP A N 1
ATOM 593 C CA . ASP A 1 72 ? -14.188 -0.885 5.868 1.00 95.25 72 ASP A CA 1
ATOM 594 C C . ASP A 1 72 ? -14.537 -2.281 6.416 1.00 95.25 72 ASP A C 1
ATOM 596 O O . ASP A 1 72 ? -13.704 -3.190 6.400 1.00 95.25 72 ASP A O 1
ATOM 600 N N . GLY A 1 73 ? -15.777 -2.466 6.883 1.00 94.81 73 GLY A N 1
ATOM 601 C CA . GLY A 1 73 ? -16.292 -3.731 7.390 1.00 94.81 73 GLY A CA 1
ATOM 602 C C . GLY A 1 73 ? -15.552 -4.240 8.630 1.00 94.81 73 GLY A C 1
ATOM 603 O O . GLY A 1 73 ? -15.256 -3.493 9.567 1.00 94.81 73 GLY A O 1
ATOM 604 N N . TYR A 1 74 ? -15.298 -5.550 8.648 1.00 96.62 74 TYR A N 1
ATOM 605 C CA . TYR A 1 74 ? -14.646 -6.252 9.753 1.00 96.62 74 TYR A CA 1
ATOM 606 C C . TYR A 1 74 ? -13.146 -5.940 9.827 1.00 96.62 74 TYR A C 1
ATOM 608 O O . TYR A 1 74 ? -12.406 -6.145 8.863 1.00 96.62 74 TYR A O 1
ATOM 616 N N . VAL A 1 75 ? -12.685 -5.506 11.001 1.00 97.50 75 VAL A N 1
ATOM 617 C CA . VAL A 1 75 ? -11.292 -5.098 11.246 1.00 97.50 75 VAL A CA 1
ATOM 618 C C . VAL A 1 75 ? -10.793 -5.606 12.604 1.00 97.50 75 VAL A C 1
ATOM 620 O O . VAL A 1 75 ? -11.554 -6.174 13.392 1.00 97.50 75 VAL A O 1
ATOM 623 N N . LEU A 1 76 ? -9.499 -5.424 12.876 1.00 97.50 76 LEU A N 1
ATOM 624 C CA . LEU A 1 76 ? -8.905 -5.678 14.187 1.00 97.50 76 LEU A CA 1
ATOM 625 C C . LEU A 1 76 ? -8.880 -4.387 14.994 1.00 97.50 76 LEU A C 1
ATOM 627 O O . LEU A 1 76 ? -8.270 -3.408 14.573 1.00 97.50 76 LEU A O 1
ATOM 631 N N . TRP A 1 77 ? -9.494 -4.403 16.168 1.00 97.88 77 TRP A N 1
ATOM 632 C CA . TRP A 1 77 ? -9.626 -3.255 17.050 1.00 97.88 77 TRP A CA 1
ATOM 633 C C . TRP A 1 77 ? -8.703 -3.352 18.257 1.00 97.88 77 TRP A C 1
ATOM 635 O O . TRP A 1 77 ? -8.613 -4.390 18.904 1.00 97.88 77 TRP A O 1
ATOM 645 N N . PHE A 1 78 ? -8.055 -2.244 18.603 1.00 97.44 78 PHE A N 1
ATOM 646 C CA . PHE A 1 78 ? -7.074 -2.152 19.677 1.00 97.44 78 PHE A CA 1
ATOM 647 C C . PHE A 1 78 ? -7.416 -1.005 20.627 1.00 97.44 78 PHE A C 1
ATOM 649 O O . PHE A 1 78 ? -7.785 0.096 20.208 1.00 97.44 78 PHE A O 1
ATOM 656 N N . GLN A 1 79 ? -7.209 -1.229 21.921 1.00 97.00 79 GLN A N 1
ATOM 657 C CA . GLN A 1 79 ? -6.937 -0.143 22.853 1.00 97.00 79 GLN A CA 1
ATOM 658 C C . GLN A 1 79 ? -5.422 0.063 22.903 1.00 97.00 79 GLN A C 1
ATOM 660 O O . GLN A 1 79 ? -4.670 -0.897 23.053 1.00 97.00 79 GLN A O 1
ATOM 665 N N . ILE A 1 80 ? -4.970 1.309 22.756 1.00 94.44 80 ILE A N 1
ATOM 666 C CA . ILE A 1 80 ? -3.549 1.663 22.860 1.00 94.44 80 ILE A CA 1
ATOM 667 C C . ILE A 1 80 ? -3.308 2.363 24.211 1.00 94.44 80 ILE A C 1
ATOM 669 O O . ILE A 1 80 ? -4.029 3.317 24.516 1.00 94.44 80 ILE A O 1
ATOM 673 N N . PRO A 1 81 ? -2.308 1.943 25.016 1.00 95.00 81 PRO A N 1
ATOM 674 C CA . PRO A 1 81 ? -1.376 0.834 24.772 1.00 95.00 81 PRO A CA 1
ATOM 675 C C . PRO A 1 81 ? -2.064 -0.538 24.816 1.00 95.00 81 PRO A C 1
ATOM 677 O O . PRO A 1 81 ? -3.032 -0.723 25.547 1.00 95.00 81 PRO A O 1
ATOM 680 N N . VAL A 1 82 ? -1.534 -1.495 24.047 1.00 94.38 82 VAL A N 1
ATOM 681 C CA . VAL A 1 82 ? -2.091 -2.853 23.948 1.00 94.38 82 VAL A CA 1
ATOM 682 C C . VAL A 1 82 ? -1.888 -3.596 25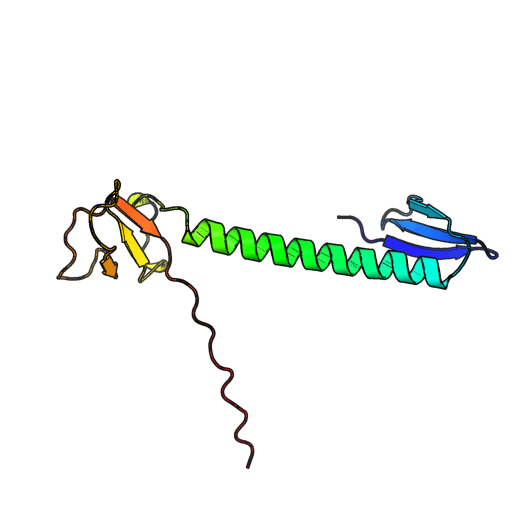.265 1.00 94.38 82 VAL A C 1
ATOM 684 O O . VAL A 1 82 ? -0.755 -3.755 25.722 1.00 94.38 82 VAL A O 1
ATOM 687 N N . TRP A 1 83 ? -2.979 -4.068 25.861 1.00 92.56 83 TRP A N 1
ATOM 688 C CA . TRP A 1 83 ? -2.969 -4.838 27.111 1.00 92.56 83 TRP A CA 1
ATOM 689 C C . TRP A 1 83 ? -3.741 -6.163 27.013 1.00 92.56 83 TRP A C 1
ATOM 691 O O . TRP A 1 83 ? -3.582 -7.028 27.872 1.00 92.56 83 TRP A O 1
ATOM 701 N N . GLU A 1 84 ? -4.507 -6.357 25.942 1.00 95.25 84 GLU A N 1
ATOM 702 C CA . GLU A 1 84 ? -5.252 -7.573 25.617 1.00 95.25 84 GLU A CA 1
ATOM 703 C C . GLU A 1 84 ? -5.225 -7.828 24.095 1.00 95.25 84 GLU A C 1
ATOM 705 O O . GLU A 1 84 ? -4.815 -6.942 23.334 1.00 95.25 84 GLU A O 1
ATOM 710 N N . PRO A 1 85 ? -5.606 -9.032 23.627 1.00 95.75 85 PRO A N 1
ATOM 711 C CA . PRO A 1 85 ? -5.753 -9.303 22.200 1.00 95.75 85 PRO A CA 1
ATOM 712 C C . PRO A 1 85 ? -6.790 -8.379 21.540 1.00 95.75 85 PRO A C 1
ATOM 714 O O . PRO A 1 85 ? -7.765 -8.011 22.191 1.00 95.75 85 PRO A O 1
ATOM 717 N N . PRO A 1 86 ? -6.626 -8.038 20.251 1.00 96.25 86 PRO A N 1
ATOM 718 C CA . PRO A 1 86 ? -7.594 -7.204 19.554 1.00 96.25 86 PRO A CA 1
ATOM 719 C C . PRO A 1 86 ? -8.949 -7.895 19.396 1.00 96.25 86 PRO A C 1
ATOM 721 O O . PRO A 1 86 ? -9.016 -9.100 19.137 1.00 96.25 86 PRO A O 1
ATOM 724 N N . TYR A 1 87 ? -10.023 -7.110 19.453 1.00 97.19 87 TYR A N 1
ATOM 725 C CA . TYR A 1 87 ? -11.347 -7.562 19.034 1.00 97.19 87 TYR A CA 1
ATOM 726 C C . TYR A 1 87 ? -11.419 -7.617 17.503 1.00 97.19 87 TYR A C 1
ATOM 728 O O . TYR A 1 87 ? -11.010 -6.679 16.821 1.00 97.19 87 TYR A O 1
ATOM 736 N N . CYS A 1 88 ? -11.945 -8.710 16.953 1.00 97.06 88 CYS A N 1
ATOM 737 C CA . CYS A 1 88 ? -12.165 -8.878 15.518 1.00 97.06 88 CYS A CA 1
ATOM 738 C C . CYS A 1 88 ? -13.656 -8.718 15.234 1.00 97.06 88 CYS A C 1
ATOM 740 O O . CYS A 1 88 ? -14.438 -9.582 15.625 1.00 97.06 88 CYS A O 1
ATOM 742 N N . GLY A 1 89 ? -14.050 -7.635 14.570 1.00 97.06 89 GLY A N 1
ATOM 743 C CA . GLY A 1 89 ? -15.465 -7.294 14.458 1.00 97.06 89 GLY A CA 1
ATOM 744 C C . GLY A 1 89 ? -15.708 -5.873 13.946 1.00 97.06 89 GLY A C 1
ATOM 745 O O . GLY A 1 89 ? -14.834 -5.262 13.319 1.00 97.06 89 GLY A O 1
ATOM 746 N N . THR A 1 90 ? -16.883 -5.337 14.257 1.00 97.31 90 THR A N 1
ATOM 747 C CA . THR A 1 90 ? -17.286 -3.950 14.000 1.00 97.31 90 THR A CA 1
ATOM 748 C C . THR A 1 90 ? -17.819 -3.283 15.277 1.00 97.31 90 THR A C 1
ATOM 750 O O . THR A 1 90 ? -18.341 -3.966 16.158 1.00 97.31 90 THR A O 1
ATOM 753 N N . PRO A 1 91 ? -17.785 -1.942 15.385 1.00 96.88 91 PRO A N 1
ATOM 754 C CA . PRO A 1 91 ? -18.413 -1.223 16.497 1.00 96.88 91 PRO A CA 1
ATOM 755 C C . PRO A 1 91 ? -19.944 -1.344 16.553 1.00 96.88 91 PRO A C 1
ATOM 757 O O . PRO A 1 91 ? -20.556 -0.885 17.516 1.00 96.88 91 PRO A O 1
ATOM 760 N N . LEU A 1 92 ? -20.564 -1.911 15.512 1.00 96.38 92 LEU A N 1
ATOM 761 C CA . LEU A 1 92 ? -22.005 -2.150 15.422 1.00 96.38 92 LEU A CA 1
ATOM 762 C C . LEU A 1 92 ? -22.418 -3.499 16.032 1.00 96.38 92 LEU A C 1
ATOM 764 O O . LEU A 1 92 ? -23.613 -3.753 16.198 1.00 96.38 92 LEU A O 1
ATOM 768 N N . ASP A 1 93 ? -21.453 -4.361 16.358 1.00 97.44 93 ASP A N 1
ATOM 769 C CA . ASP A 1 93 ? -21.719 -5.671 16.938 1.00 97.44 93 ASP A CA 1
ATOM 770 C C . ASP A 1 93 ? -22.295 -5.535 18.358 1.00 97.44 93 ASP A C 1
ATOM 772 O O . ASP A 1 93 ? -21.893 -4.684 19.154 1.00 97.44 93 ASP A O 1
ATOM 776 N N . SER A 1 94 ? -23.258 -6.392 18.710 1.00 97.00 94 SER A N 1
ATOM 777 C CA . SER A 1 94 ? -23.963 -6.305 20.000 1.00 97.00 94 SER A CA 1
ATOM 778 C C . SER A 1 94 ? -23.074 -6.568 21.219 1.00 97.00 94 SER A C 1
ATOM 780 O O . SER A 1 94 ? -23.433 -6.193 22.333 1.00 97.00 94 SER A O 1
ATOM 782 N N . ASP A 1 95 ? -21.954 -7.259 21.018 1.00 95.25 95 ASP A N 1
ATOM 783 C CA . ASP A 1 95 ? -20.960 -7.591 22.037 1.00 95.25 95 ASP A CA 1
ATOM 784 C C . ASP A 1 95 ? -19.733 -6.663 21.999 1.00 95.25 95 ASP A C 1
ATOM 786 O O . ASP A 1 95 ? -18.759 -6.903 22.716 1.00 95.25 95 ASP A O 1
ATOM 790 N N . TRP A 1 96 ? -19.784 -5.582 21.211 1.00 95.81 96 TRP A N 1
ATOM 791 C CA . TRP A 1 96 ? -18.717 -4.593 21.123 1.00 95.81 96 TRP A CA 1
ATOM 792 C C . TRP A 1 96 ? -18.448 -3.918 22.485 1.00 95.81 96 TRP A C 1
ATOM 794 O O . TRP A 1 96 ? -19.339 -3.269 23.043 1.00 95.81 96 TRP A O 1
ATOM 804 N N . PRO A 1 97 ? -17.214 -3.984 23.024 1.00 93.50 97 PRO A N 1
ATOM 805 C CA . PRO A 1 97 ? -16.930 -3.463 24.366 1.00 93.50 97 PRO A CA 1
ATOM 806 C C . PRO A 1 97 ? -16.914 -1.931 24.504 1.00 93.50 97 PRO A C 1
ATOM 808 O O . PRO A 1 97 ? -16.957 -1.411 25.619 1.00 93.50 97 PRO A O 1
ATOM 811 N N . GLY A 1 98 ? -16.810 -1.187 23.398 1.00 95.38 98 GLY A N 1
ATOM 812 C CA . GLY A 1 98 ? -16.911 0.278 23.399 1.00 95.38 98 GLY A CA 1
ATOM 813 C C . GLY A 1 98 ? -15.654 1.071 23.783 1.00 95.38 98 GLY A C 1
ATOM 814 O O . GLY A 1 98 ? -15.694 2.295 23.701 1.00 95.38 98 GLY A O 1
ATOM 815 N N . TYR A 1 99 ? -14.548 0.434 24.185 1.00 96.12 99 TYR A N 1
ATOM 816 C CA . TYR A 1 99 ? -13.338 1.142 24.653 1.00 96.12 99 TYR A CA 1
ATOM 817 C C . TYR A 1 99 ? -12.144 1.139 23.683 1.00 96.12 99 TYR A C 1
ATOM 819 O O . TYR A 1 99 ? -11.133 1.787 23.969 1.00 96.12 99 TYR A O 1
ATOM 827 N N . HIS A 1 100 ? -12.206 0.409 22.565 1.00 97.31 100 HIS A N 1
ATOM 828 C CA . HIS A 1 100 ? -11.121 0.407 21.580 1.00 97.31 100 HIS A CA 1
ATOM 829 C C . HIS A 1 100 ? -10.990 1.783 20.917 1.00 97.31 100 HIS A C 1
ATOM 831 O O . HIS A 1 100 ? -11.983 2.465 20.671 1.00 97.31 100 HIS A O 1
ATOM 837 N N . THR A 1 101 ? -9.758 2.188 20.618 1.00 97.31 101 THR A N 1
ATOM 838 C CA . THR A 1 101 ? -9.456 3.531 20.102 1.00 97.31 101 THR A CA 1
ATOM 839 C C . THR A 1 101 ? -8.857 3.523 18.706 1.00 97.31 101 THR A C 1
ATOM 841 O O . THR A 1 101 ? -8.884 4.557 18.042 1.00 97.31 101 THR A O 1
ATOM 844 N N . HIS A 1 102 ? -8.302 2.390 18.266 1.00 98.06 102 HIS A N 1
ATOM 845 C CA . HIS A 1 102 ? -7.646 2.266 16.970 1.00 98.06 102 HIS A CA 1
ATOM 846 C C . HIS A 1 102 ? -7.986 0.943 16.288 1.00 98.06 102 HIS A C 1
ATOM 848 O O . HIS A 1 102 ? -8.372 -0.017 16.954 1.00 98.06 102 HIS A O 1
ATOM 854 N N . TRP A 1 103 ? -7.778 0.872 14.978 1.00 98.00 103 TRP A N 1
ATOM 855 C CA . TRP A 1 103 ? -8.015 -0.326 14.186 1.00 98.00 103 TRP A CA 1
ATOM 856 C C . TRP A 1 103 ? -6.950 -0.555 13.113 1.00 98.00 103 TRP A C 1
ATOM 858 O O . TRP A 1 103 ? -6.312 0.384 12.639 1.00 98.00 103 TRP A O 1
ATOM 868 N N . THR A 1 104 ? -6.772 -1.808 12.704 1.00 97.62 104 THR A N 1
ATOM 869 C CA . THR 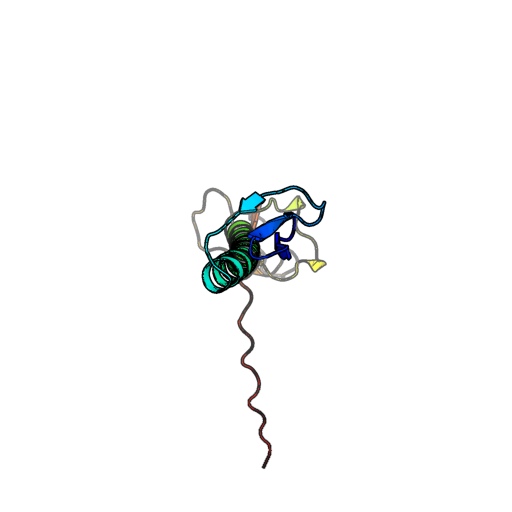A 1 104 ? -6.053 -2.179 11.478 1.00 97.62 104 THR A CA 1
ATOM 870 C C . THR A 1 104 ? -6.933 -3.086 10.616 1.00 97.62 104 THR A C 1
ATOM 872 O O . THR A 1 104 ? -7.744 -3.845 11.154 1.00 97.62 104 THR A O 1
ATOM 875 N N . PRO A 1 105 ? -6.811 -3.034 9.278 1.00 96.88 105 PRO A N 1
ATOM 876 C CA . PRO A 1 105 ? -7.56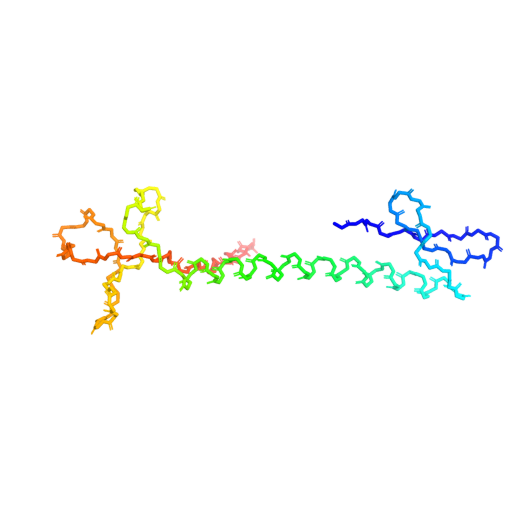2 -3.925 8.405 1.00 96.88 105 PRO A CA 1
ATOM 877 C C . PRO A 1 105 ? -7.165 -5.388 8.624 1.00 96.88 105 PRO A C 1
ATOM 879 O O . PRO A 1 105 ? -6.036 -5.695 9.017 1.00 96.88 105 PRO A O 1
ATOM 882 N N . LEU A 1 106 ? -8.086 -6.304 8.320 1.00 94.75 106 LEU A N 1
ATOM 883 C CA . LEU A 1 106 ? -7.768 -7.729 8.282 1.00 94.75 106 LEU A CA 1
ATOM 884 C C . LEU A 1 106 ? -6.798 -8.036 7.124 1.00 94.75 106 LEU A C 1
ATOM 886 O O . LEU A 1 106 ? -6.928 -7.462 6.038 1.00 94.75 106 LEU A O 1
ATOM 890 N N . PRO A 1 107 ? -5.836 -8.961 7.308 1.00 91.31 107 PRO A N 1
ATOM 891 C CA . PRO A 1 107 ? -5.008 -9.445 6.212 1.00 91.31 107 PRO A CA 1
ATOM 892 C C . PRO A 1 107 ? -5.865 -10.067 5.108 1.00 91.31 107 PRO A C 1
ATOM 894 O O . PRO A 1 107 ? -6.737 -10.893 5.380 1.00 91.31 107 PRO A O 1
ATOM 897 N N . ALA A 1 108 ? -5.579 -9.718 3.853 1.00 85.81 108 ALA A N 1
ATOM 898 C CA . ALA A 1 108 ? -6.220 -10.365 2.716 1.00 85.81 108 ALA A CA 1
ATOM 899 C C . ALA A 1 108 ? -5.873 -11.863 2.700 1.00 85.81 108 ALA A C 1
ATOM 901 O O . ALA A 1 108 ? -4.697 -12.242 2.698 1.00 85.81 108 ALA A O 1
ATOM 902 N N . LEU A 1 109 ? -6.897 -12.717 2.676 1.00 84.88 109 LEU A N 1
ATOM 903 C CA . LEU A 1 109 ? -6.710 -14.151 2.496 1.00 84.88 109 LEU A CA 1
ATOM 904 C C . LEU A 1 109 ? -6.416 -14.441 1.026 1.00 84.88 109 LEU A C 1
ATOM 906 O O . LEU A 1 109 ? -7.082 -13.925 0.127 1.00 84.88 109 LEU A O 1
ATOM 910 N N . ARG A 1 110 ? -5.429 -15.303 0.779 1.00 79.94 110 ARG A N 1
ATOM 911 C CA . ARG A 1 110 ? -5.219 -15.868 -0.552 1.00 79.94 110 ARG A CA 1
ATOM 912 C C . ARG A 1 110 ? -6.438 -16.730 -0.882 1.00 79.94 110 ARG A C 1
ATOM 914 O O . ARG A 1 110 ? -6.666 -17.726 -0.205 1.00 79.94 110 ARG A O 1
ATOM 921 N N . GLN A 1 111 ? -7.199 -16.353 -1.904 1.00 74.69 111 GLN A N 1
ATOM 922 C CA . GLN A 1 111 ? -8.207 -17.244 -2.469 1.00 74.69 111 GLN A CA 1
ATOM 923 C C . GLN A 1 111 ? -7.473 -18.381 -3.185 1.00 74.69 111 GLN A C 1
ATOM 925 O O . GLN A 1 111 ? -6.553 -18.130 -3.966 1.00 74.69 111 GLN A O 1
ATOM 930 N N . GLU A 1 112 ? -7.814 -19.625 -2.858 1.00 72.38 112 GLU A N 1
ATOM 931 C CA . GLU A 1 112 ? -7.349 -20.770 -3.634 1.00 72.38 112 GLU A CA 1
ATOM 932 C C . GLU A 1 112 ? -8.023 -20.693 -5.006 1.00 72.38 112 GLU A C 1
ATOM 934 O O . GLU A 1 112 ? -9.239 -20.525 -5.090 1.00 72.38 112 GLU A O 1
ATOM 939 N N . GLU A 1 113 ? -7.239 -20.750 -6.083 1.00 67.81 113 GLU A N 1
ATOM 940 C CA . GLU A 1 113 ? -7.808 -20.892 -7.421 1.00 67.81 113 GLU A CA 1
ATOM 941 C C . GLU A 1 113 ? -8.543 -22.235 -7.447 1.00 67.81 113 GLU A C 1
ATOM 943 O O . GLU A 1 113 ? -7.907 -23.285 -7.327 1.00 67.81 113 GLU A O 1
ATOM 948 N N . GLU A 1 114 ? -9.876 -22.207 -7.536 1.00 58.22 114 GLU A N 1
ATOM 949 C CA . GLU A 1 114 ? -10.681 -23.412 -7.722 1.00 58.22 114 GLU A CA 1
ATOM 950 C C . GLU A 1 114 ? -10.129 -24.148 -8.945 1.00 58.22 114 GLU A C 1
ATOM 952 O O . GLU A 1 114 ? -10.232 -23.681 -10.081 1.00 58.22 114 GLU A O 1
ATOM 957 N N . GLY A 1 115 ? -9.448 -25.270 -8.696 1.00 52.56 115 GLY A N 1
ATOM 958 C CA . GLY A 1 115 ? -8.838 -26.062 -9.748 1.00 52.56 115 GLY A CA 1
ATOM 959 C C . GLY A 1 115 ? -9.903 -26.416 -10.774 1.00 52.56 115 GLY A C 1
ATOM 960 O O . GLY A 1 115 ? -10.912 -27.015 -10.412 1.00 52.56 115 GLY A O 1
ATOM 961 N N . ASN A 1 116 ? -9.675 -26.030 -12.033 1.00 54.53 116 ASN A N 1
ATOM 962 C CA . ASN A 1 116 ? -10.501 -26.407 -13.177 1.00 54.53 116 ASN A CA 1
ATOM 963 C C . ASN A 1 116 ? -10.765 -27.923 -13.142 1.00 54.53 116 ASN A C 1
ATOM 965 O O . ASN A 1 116 ? -9.938 -28.718 -13.593 1.00 54.53 116 ASN A O 1
ATOM 969 N N . GLN A 1 117 ? -11.922 -28.319 -12.611 1.00 52.22 117 GLN A N 1
ATOM 970 C CA . GLN A 1 117 ? -12.476 -29.658 -12.754 1.00 52.22 117 GLN A CA 1
ATOM 971 C C . GLN A 1 117 ? -13.077 -29.748 -14.156 1.00 52.22 117 GLN A C 1
ATOM 973 O O . GLN A 1 117 ? -14.288 -29.684 -14.336 1.00 52.22 117 GLN A O 1
ATOM 978 N N . ASN A 1 118 ? -12.211 -29.831 -15.163 1.00 52.44 118 ASN A N 1
ATOM 979 C CA . ASN A 1 118 ? -12.618 -30.258 -16.493 1.00 52.44 118 ASN A CA 1
ATOM 980 C C . ASN A 1 118 ? -12.384 -31.772 -16.566 1.00 52.44 118 ASN A C 1
ATOM 982 O O . ASN A 1 118 ? -11.267 -32.210 -16.848 1.00 52.44 118 ASN A O 1
ATOM 986 N N . GLU A 1 119 ? -13.429 -32.535 -16.229 1.00 47.12 119 GLU A N 1
ATOM 987 C CA . GLU A 1 119 ? -13.634 -33.907 -16.725 1.00 47.12 119 GLU A CA 1
ATOM 988 C C . GLU A 1 119 ? -13.899 -33.907 -18.239 1.00 47.12 119 GLU A C 1
ATOM 990 O O . GLU A 1 119 ? -14.553 -32.958 -18.737 1.00 47.12 119 GLU A O 1
#